Protein AF-A0A0B0EF79-F1 (afdb_monomer)

Radius of gyration: 21.64 Å; Cα contacts (8 Å, |Δi|>4): 84; chains: 1; bounding box: 40×46×64 Å

pLDDT: mean 86.77, std 17.62, range [45.06, 98.5]

InterPro domains:
  IPR051199 Lipopolysaccharide/Lipooligosaccharide Heptosyltransferase [PTHR30160] (3-70)

Sequence (79 aa):
MAKKIIVRAPNWVGDVVMATPAFRYIRENFADSRITLLIKKNLRCIIDGSSWFDEVVELKPKVKKKQKRILLFAGSIER

Secondary structure (DSSP, 8-state):
-PPEEEEE--SSHHHHHHHHHHHHHHHHHTTTSEEEEEEEGGGGGGGTT--S-SEEEEEPPP-----------------

Foldseek 3Di:
DAAEEEAEADADQVRNLVCVVVLQVCCVVRVRHAYEYEYAPVNVVSCPPPPSHPYYDHDDDDDDDDDPPPPPDDDPPDD

Mean predicted aligned error: 9.33 Å

Nearest PDB structures (foldseek):
  3tov-assembly2_B  TM=9.218E-01  e=3.669E-03  Veillonella parvula DSM 2008
  3tov-assembly1_A  TM=8.968E-01  e=4.199E-03  Veillonella parvula DSM 2008
  1psw-assembly1_A  TM=8.201E-01  e=4.199E-03  Escherichia coli
  2c9z-assembly1_A  TM=6.997E-01  e=4.694E-01  Vitis vinifera
  2vei-assembly1_C  TM=4.523E-01  e=4.640E+00  Trypanosoma brucei brucei

Organism: NCBI:txid237368

Solvent-accessible surface area (backbone atoms only — not comparable to full-atom values): 5187 Å² total; per-residue (Å²): 130,75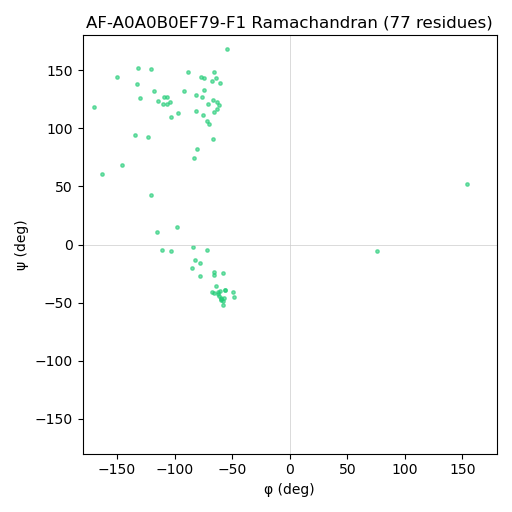,51,80,45,79,46,75,54,55,94,47,71,70,54,40,61,70,40,46,65,54,46,46,50,50,29,70,79,41,64,80,36,51,31,34,37,38,32,45,61,95,55,49,75,82,57,61,95,57,86,51,48,80,40,77,47,68,50,76,80,83,81,77,81,82,76,83,77,77,84,89,80,83,87,84,89,82,137

Structure (mmCIF, N/CA/C/O backbone):
data_AF-A0A0B0EF79-F1
#
_entry.id   AF-A0A0B0EF79-F1
#
loop_
_atom_site.group_PDB
_atom_site.id
_atom_site.type_symbol
_atom_site.label_atom_id
_atom_site.label_alt_id
_atom_site.label_comp_id
_atom_site.label_asym_id
_atom_site.label_entity_id
_atom_site.label_seq_id
_atom_site.pdbx_PDB_ins_code
_atom_site.Cartn_x
_atom_site.Cartn_y
_atom_site.Cartn_z
_atom_site.occupancy
_atom_site.B_iso_or_equiv
_atom_site.auth_seq_id
_atom_site.auth_comp_id
_atom_site.auth_asym_id
_atom_site.auth_atom_id
_atom_site.pdbx_PDB_model_num
ATOM 1 N N . MET A 1 1 ? -17.941 4.587 14.996 1.00 57.03 1 MET A N 1
ATOM 2 C CA . MET A 1 1 ? -17.938 4.921 13.552 1.00 57.03 1 MET A CA 1
ATOM 3 C C . MET A 1 1 ? -16.580 4.525 12.988 1.00 57.03 1 MET A C 1
ATOM 5 O O . MET A 1 1 ? -15.583 5.032 13.487 1.00 57.03 1 MET A O 1
ATOM 9 N N . ALA A 1 2 ? -16.516 3.587 12.039 1.00 68.38 2 ALA A N 1
ATOM 10 C CA . ALA A 1 2 ? -15.241 3.156 11.456 1.00 68.38 2 ALA A CA 1
ATOM 11 C C . ALA A 1 2 ? -14.622 4.307 10.645 1.00 68.38 2 ALA A C 1
ATOM 13 O O . ALA A 1 2 ? -15.280 4.880 9.770 1.00 68.38 2 ALA A O 1
ATOM 14 N N . LYS A 1 3 ? -13.378 4.684 10.962 1.00 87.00 3 LYS A N 1
ATOM 15 C CA . LYS A 1 3 ? -12.666 5.755 10.253 1.00 87.00 3 LYS A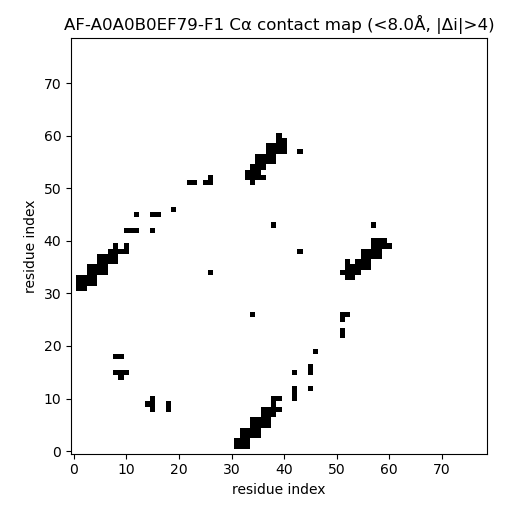 CA 1
ATOM 16 C C . LYS A 1 3 ? -12.204 5.246 8.884 1.00 87.00 3 LYS A C 1
ATOM 18 O O . LYS A 1 3 ? -11.829 4.084 8.735 1.00 87.00 3 LYS A O 1
ATOM 23 N N . LYS A 1 4 ? -12.251 6.118 7.874 1.00 96.38 4 LYS A N 1
ATOM 24 C CA . LYS A 1 4 ? -11.739 5.845 6.523 1.00 96.38 4 LYS A CA 1
ATOM 25 C C . LYS A 1 4 ? -10.412 6.575 6.351 1.00 96.38 4 LYS A C 1
ATOM 27 O O . LYS A 1 4 ? -10.370 7.792 6.521 1.00 96.38 4 LYS A O 1
ATOM 32 N N . ILE A 1 5 ? -9.354 5.839 6.031 1.00 97.56 5 ILE A N 1
ATOM 33 C CA . ILE A 1 5 ? -7.995 6.360 5.869 1.00 97.56 5 ILE A CA 1
ATOM 34 C C . ILE A 1 5 ? -7.558 6.111 4.429 1.00 97.56 5 ILE A C 1
ATOM 36 O O . ILE A 1 5 ? -7.692 5.006 3.911 1.00 97.56 5 ILE A O 1
ATOM 40 N N . ILE A 1 6 ? -7.011 7.138 3.785 1.00 98.06 6 ILE A N 1
ATOM 41 C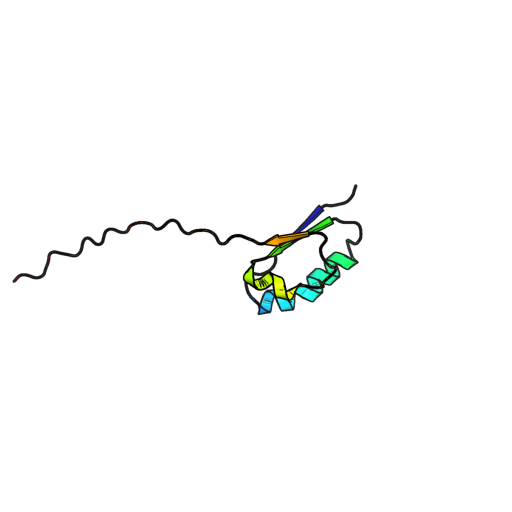 CA . ILE A 1 6 ? -6.406 7.015 2.459 1.00 98.06 6 ILE A CA 1
ATOM 42 C C . ILE A 1 6 ? -4.911 7.280 2.597 1.00 98.06 6 ILE A C 1
ATOM 44 O O . ILE A 1 6 ? -4.506 8.342 3.067 1.00 98.06 6 ILE A O 1
ATOM 48 N N . VAL A 1 7 ? -4.095 6.325 2.159 1.00 97.75 7 VAL A N 1
ATOM 49 C CA . VAL A 1 7 ? -2.633 6.429 2.148 1.00 97.75 7 VAL A CA 1
ATOM 50 C C . VAL A 1 7 ? -2.169 6.616 0.710 1.00 97.75 7 VAL A C 1
ATOM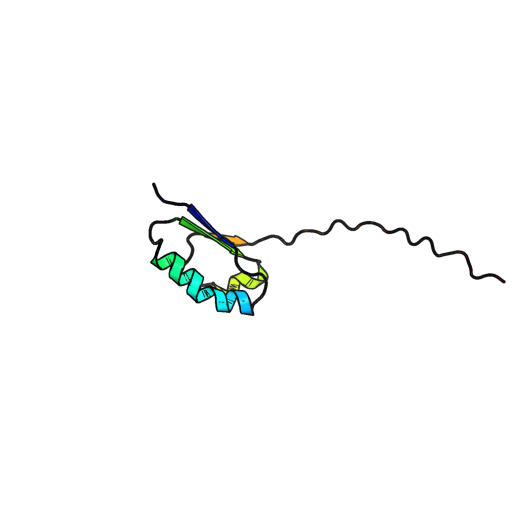 52 O O . VAL A 1 7 ? -2.515 5.839 -0.175 1.00 97.75 7 VAL A O 1
ATOM 55 N N . ARG A 1 8 ? -1.369 7.649 0.443 1.00 97.88 8 ARG A N 1
ATOM 56 C CA . ARG A 1 8 ? -0.784 7.901 -0.880 1.00 97.88 8 ARG A CA 1
ATOM 57 C C . ARG A 1 8 ? 0.639 7.350 -0.912 1.00 97.88 8 ARG A C 1
ATOM 59 O O . ARG A 1 8 ? 1.514 7.884 -0.242 1.00 97.88 8 ARG A O 1
ATOM 66 N N . ALA A 1 9 ? 0.878 6.320 -1.721 1.00 97.94 9 ALA A N 1
ATOM 67 C CA . ALA A 1 9 ? 2.212 5.753 -1.878 1.00 97.94 9 ALA A CA 1
ATOM 68 C C . ALA A 1 9 ? 3.181 6.750 -2.547 1.00 97.94 9 ALA A C 1
ATOM 70 O O . ALA A 1 9 ? 2.761 7.508 -3.439 1.00 97.94 9 ALA A O 1
ATOM 71 N N . PRO A 1 10 ? 4.480 6.694 -2.202 1.00 97.69 10 PRO A N 1
ATOM 72 C CA . PRO A 1 10 ? 5.533 7.349 -2.965 1.00 97.69 10 PRO A CA 1
ATOM 73 C C . PRO A 1 10 ? 5.551 6.949 -4.448 1.00 97.69 10 PRO A C 1
ATOM 75 O O . PRO A 1 10 ? 4.866 6.028 -4.898 1.00 97.69 10 PRO A O 1
ATOM 78 N N . ASN A 1 11 ? 6.322 7.687 -5.245 1.00 96.31 11 ASN A N 1
ATOM 79 C CA . ASN A 1 11 ? 6.283 7.575 -6.706 1.00 96.31 11 ASN A CA 1
ATOM 80 C C . ASN A 1 11 ? 7.453 6.788 -7.316 1.00 96.31 11 ASN A C 1
ATOM 82 O O . ASN A 1 11 ? 7.441 6.611 -8.540 1.00 96.31 11 ASN A O 1
ATOM 86 N N . TRP A 1 12 ? 8.436 6.392 -6.504 1.00 97.19 12 TRP A N 1
ATOM 87 C CA . TRP A 1 12 ? 9.663 5.688 -6.885 1.00 97.19 12 TRP A CA 1
ATOM 88 C C . TRP A 1 12 ? 9.739 4.347 -6.150 1.00 97.19 12 TRP A C 1
ATOM 90 O O . TRP A 1 12 ? 9.210 4.216 -5.051 1.00 97.19 12 TRP A O 1
ATOM 100 N N . VAL A 1 13 ? 10.399 3.355 -6.753 1.00 97.81 13 VAL A N 1
ATOM 101 C CA . VAL A 1 13 ? 10.483 1.990 -6.200 1.00 97.81 13 VAL A CA 1
ATOM 102 C C . VAL A 1 13 ?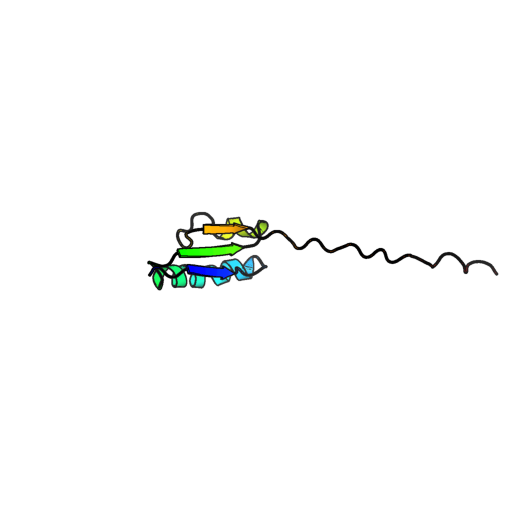 11.109 1.992 -4.804 1.00 97.81 13 VAL A C 1
ATOM 104 O O . VAL A 1 13 ? 10.494 1.478 -3.874 1.00 97.81 13 VAL A O 1
ATOM 107 N N . GLY A 1 14 ? 12.287 2.611 -4.650 1.00 97.81 14 GLY A N 1
ATOM 108 C CA . GLY A 1 14 ? 13.005 2.664 -3.372 1.00 97.81 14 GLY A CA 1
ATOM 109 C C . GLY A 1 14 ? 12.165 3.285 -2.259 1.00 97.81 14 GLY A C 1
ATOM 110 O O . GLY A 1 14 ? 12.028 2.695 -1.193 1.00 97.81 14 GLY A O 1
ATOM 111 N N . ASP A 1 15 ? 11.506 4.406 -2.543 1.00 98.19 15 ASP A N 1
ATOM 112 C CA . ASP A 1 15 ? 10.647 5.084 -1.573 1.00 98.19 15 ASP A CA 1
ATOM 113 C C . ASP A 1 15 ? 9.455 4.219 -1.141 1.00 98.19 15 ASP A C 1
ATOM 115 O O . ASP A 1 15 ? 9.104 4.198 0.036 1.00 98.19 15 ASP A O 1
ATOM 119 N N . VAL A 1 16 ? 8.811 3.496 -2.070 1.00 98.19 16 VAL A N 1
ATOM 120 C CA . VAL A 1 16 ? 7.689 2.606 -1.720 1.00 98.19 16 VAL A CA 1
ATOM 121 C C . VAL A 1 16 ? 8.174 1.447 -0.853 1.00 98.19 16 VAL A C 1
ATOM 123 O O . VAL A 1 16 ? 7.510 1.130 0.131 1.00 98.19 16 VAL A O 1
ATOM 126 N N . VAL A 1 17 ? 9.333 0.858 -1.167 1.00 98.12 17 VAL A N 1
ATOM 127 C CA . VAL A 1 17 ? 9.953 -0.190 -0.339 1.00 98.12 17 VAL A CA 1
ATOM 128 C C . VAL A 1 17 ? 10.242 0.342 1.068 1.00 98.12 17 VAL A C 1
ATOM 130 O O . VAL A 1 17 ? 9.833 -0.277 2.050 1.00 98.12 17 VAL A O 1
ATOM 133 N N . MET A 1 18 ? 10.857 1.523 1.180 1.00 98.44 18 MET A N 1
ATOM 134 C CA . MET A 1 18 ? 11.150 2.166 2.469 1.00 98.44 18 MET A CA 1
ATOM 135 C C . MET A 1 18 ? 9.891 2.585 3.240 1.00 98.44 18 MET A C 1
ATOM 137 O O . MET A 1 18 ? 9.934 2.693 4.462 1.00 98.44 18 MET A O 1
ATOM 141 N N . ALA A 1 19 ? 8.762 2.793 2.558 1.00 98.31 19 ALA A N 1
ATOM 142 C CA . ALA A 1 19 ? 7.482 3.115 3.185 1.00 98.31 19 ALA A CA 1
ATOM 143 C C . ALA A 1 19 ? 6.724 1.881 3.713 1.00 98.31 19 ALA A C 1
ATOM 145 O O . ALA A 1 19 ? 5.787 2.040 4.497 1.00 98.31 19 ALA A O 1
ATOM 146 N N . THR A 1 20 ? 7.117 0.656 3.342 1.00 98.06 20 THR A N 1
ATOM 147 C CA . THR A 1 20 ? 6.434 -0.572 3.798 1.00 98.06 20 THR A CA 1
ATOM 148 C C . THR A 1 20 ? 6.339 -0.727 5.323 1.00 98.06 20 THR A C 1
ATOM 150 O O . THR A 1 20 ? 5.255 -1.090 5.791 1.00 98.06 20 THR A O 1
ATOM 153 N N . PRO A 1 21 ? 7.356 -0.378 6.146 1.00 98.25 21 PRO A N 1
ATOM 154 C CA . PRO A 1 21 ? 7.216 -0.440 7.599 1.00 98.25 21 PRO A CA 1
ATOM 155 C C . PRO A 1 21 ? 6.162 0.543 8.115 1.00 98.25 21 PRO A C 1
ATOM 157 O O . PRO A 1 21 ? 5.420 0.211 9.036 1.00 98.25 21 PRO A O 1
ATOM 160 N N . ALA A 1 22 ? 6.043 1.721 7.490 1.00 98.31 22 ALA A N 1
ATOM 161 C CA . ALA A 1 22 ? 5.014 2.697 7.833 1.00 98.31 22 ALA A CA 1
ATOM 162 C C . ALA A 1 22 ? 3.614 2.186 7.462 1.00 98.31 22 ALA A C 1
ATOM 164 O O . ALA A 1 22 ? 2.686 2.331 8.251 1.00 98.31 22 ALA A O 1
ATOM 165 N N . PHE A 1 23 ? 3.451 1.534 6.307 1.00 98.25 23 PHE A N 1
ATOM 166 C CA . PHE A 1 23 ? 2.175 0.922 5.918 1.00 98.25 23 PHE A CA 1
ATOM 167 C C . PHE A 1 23 ? 1.714 -0.141 6.916 1.00 98.25 23 PHE A C 1
ATOM 169 O O . PHE A 1 23 ? 0.567 -0.104 7.366 1.00 98.25 23 PHE A O 1
ATOM 176 N N . ARG A 1 24 ? 2.627 -1.035 7.311 1.00 98.25 24 ARG A N 1
ATOM 177 C CA . ARG A 1 24 ? 2.366 -2.037 8.347 1.00 98.25 24 ARG A CA 1
ATOM 178 C C . ARG A 1 24 ? 1.960 -1.379 9.667 1.00 98.25 24 ARG A C 1
ATOM 180 O O . ARG A 1 24 ? 0.935 -1.742 10.233 1.00 98.25 24 ARG A O 1
ATOM 187 N N . TYR A 1 25 ? 2.713 -0.372 10.108 1.00 98.19 25 TYR A N 1
ATOM 188 C CA . TYR A 1 25 ? 2.437 0.335 11.358 1.00 98.19 25 TYR A CA 1
ATOM 189 C C . TYR A 1 25 ? 1.062 1.022 11.357 1.00 98.19 25 TYR A C 1
ATOM 191 O O . TYR A 1 25 ? 0.336 0.961 12.349 1.00 98.19 25 TYR A O 1
ATOM 199 N N . ILE A 1 26 ? 0.657 1.632 10.236 1.00 97.38 26 ILE A N 1
ATOM 200 C CA . ILE A 1 26 ? -0.691 2.203 10.095 1.00 97.38 26 ILE A CA 1
ATOM 201 C C . ILE A 1 26 ? -1.745 1.099 10.240 1.00 97.38 26 ILE A C 1
ATOM 203 O O . ILE A 1 26 ? -2.723 1.294 10.960 1.00 97.38 26 ILE A O 1
ATOM 207 N N . ARG A 1 27 ? -1.561 -0.067 9.606 1.00 97.25 27 ARG A N 1
ATOM 208 C CA . ARG A 1 27 ? -2.520 -1.170 9.749 1.00 97.25 27 ARG A CA 1
ATOM 209 C C . ARG A 1 27 ? -2.652 -1.624 11.201 1.00 97.25 27 ARG A C 1
ATOM 211 O O . ARG A 1 27 ? -3.783 -1.787 11.652 1.00 97.25 27 ARG A O 1
ATOM 218 N N . GLU A 1 28 ? -1.529 -1.797 11.896 1.00 97.56 28 GLU A N 1
ATOM 219 C CA . GLU A 1 28 ? -1.465 -2.250 13.293 1.00 97.56 28 GLU A CA 1
ATOM 220 C C . GLU A 1 28 ? -2.163 -1.273 14.255 1.00 97.56 28 GLU A C 1
ATOM 222 O O . GLU A 1 28 ? -2.927 -1.698 15.115 1.00 97.56 28 GLU A O 1
ATOM 227 N N . ASN A 1 29 ? -1.966 0.039 14.084 1.00 97.19 29 ASN A N 1
ATOM 228 C CA . ASN A 1 29 ? -2.517 1.056 14.996 1.00 97.19 29 ASN A CA 1
ATOM 229 C C . ASN A 1 29 ? -3.958 1.465 14.669 1.00 97.19 29 ASN A C 1
ATOM 231 O O . ASN A 1 29 ? -4.661 2.017 15.513 1.00 97.19 29 ASN A O 1
ATOM 235 N N . PHE A 1 30 ? -4.406 1.212 13.441 1.00 96.12 30 PHE A N 1
ATOM 236 C CA . PHE A 1 30 ? -5.753 1.536 12.985 1.00 96.12 30 PHE A CA 1
ATOM 237 C C . PHE A 1 30 ? -6.492 0.280 12.530 1.00 96.12 30 PHE A C 1
ATOM 239 O O . PHE A 1 30 ? -7.154 0.322 11.496 1.00 96.12 30 PHE A O 1
ATOM 246 N N . ALA A 1 31 ? -6.381 -0.829 13.265 1.00 94.81 31 ALA A N 1
ATOM 247 C CA . ALA A 1 31 ? -6.915 -2.139 12.874 1.00 94.81 31 ALA A CA 1
ATOM 248 C C . ALA A 1 31 ? -8.391 -2.100 12.423 1.00 94.81 31 ALA A C 1
ATOM 250 O O . ALA A 1 31 ? -8.722 -2.672 11.389 1.00 94.81 31 ALA A O 1
ATOM 251 N N . ASP A 1 32 ? -9.239 -1.324 13.105 1.00 95.88 32 ASP A N 1
ATOM 252 C CA . ASP A 1 32 ? -10.681 -1.221 12.809 1.00 95.88 32 ASP A CA 1
ATOM 253 C C . ASP A 1 32 ? -11.038 -0.221 11.689 1.00 95.88 32 ASP A C 1
ATOM 255 O O . ASP A 1 32 ? -12.211 -0.009 11.365 1.00 95.88 32 ASP A O 1
ATOM 259 N N . SER A 1 33 ? -10.050 0.480 11.129 1.00 96.94 33 SER A N 1
ATOM 260 C CA . SER A 1 33 ? -10.276 1.477 10.075 1.00 96.94 33 SER A CA 1
ATOM 261 C C . SER A 1 33 ? -10.244 0.839 8.692 1.00 96.94 33 SER A C 1
ATOM 263 O O . SER A 1 33 ? -9.450 -0.060 8.439 1.00 96.94 33 SER A O 1
ATOM 265 N N . ARG A 1 34 ? -11.021 1.371 7.747 1.00 97.62 34 ARG A N 1
ATOM 266 C CA . ARG A 1 34 ? -10.865 1.006 6.332 1.00 97.62 34 ARG A CA 1
ATOM 267 C C . ARG A 1 34 ? -9.716 1.813 5.731 1.00 97.62 34 ARG A C 1
ATOM 269 O O . ARG A 1 34 ? -9.830 3.039 5.641 1.00 97.62 34 ARG A O 1
ATOM 276 N N . ILE A 1 35 ? -8.638 1.150 5.328 1.00 98.38 35 ILE A N 1
ATOM 277 C CA . ILE A 1 35 ? -7.444 1.760 4.739 1.00 98.38 35 ILE A CA 1
ATOM 278 C C . ILE A 1 35 ? -7.401 1.477 3.238 1.00 98.38 35 ILE A C 1
ATOM 280 O O . ILE A 1 35 ? -7.317 0.327 2.807 1.00 98.38 35 ILE A O 1
ATOM 284 N N . THR A 1 36 ? -7.381 2.544 2.444 1.00 98.50 36 THR A N 1
ATOM 285 C CA . THR A 1 36 ? -7.205 2.480 0.991 1.00 98.50 36 THR A CA 1
ATOM 286 C C . THR A 1 36 ? -5.828 3.011 0.589 1.00 98.50 36 THR A C 1
ATOM 288 O O . THR A 1 36 ? -5.481 4.145 0.924 1.00 98.50 36 THR A O 1
ATOM 291 N N . LEU A 1 37 ? -5.050 2.235 -0.170 1.00 98.50 37 LEU A N 1
ATOM 292 C CA . LEU A 1 37 ? -3.779 2.689 -0.748 1.00 98.50 37 LEU A CA 1
ATOM 293 C C . LEU A 1 37 ? -3.986 3.273 -2.149 1.00 98.50 37 LEU A C 1
ATOM 295 O O . LEU A 1 37 ? -4.566 2.632 -3.019 1.00 98.50 37 LEU A O 1
ATOM 299 N N . LEU A 1 38 ? -3.420 4.449 -2.406 1.00 98.31 38 LEU A N 1
ATOM 300 C CA . LEU A 1 38 ? -3.294 5.035 -3.739 1.00 98.31 38 LEU A CA 1
ATOM 301 C C . LEU A 1 38 ? -1.859 4.872 -4.250 1.00 98.31 38 LEU A C 1
ATOM 303 O O . LEU A 1 38 ? -0.949 5.566 -3.776 1.00 98.31 38 LEU A O 1
ATOM 307 N N . ILE A 1 39 ? -1.655 4.020 -5.252 1.00 98.12 39 ILE A N 1
ATOM 308 C CA . ILE A 1 39 ? -0.324 3.670 -5.769 1.00 98.12 39 ILE A CA 1
ATOM 309 C C . ILE A 1 39 ? -0.270 3.754 -7.294 1.00 98.12 39 ILE A C 1
ATOM 311 O O . ILE A 1 39 ? -1.277 3.586 -7.973 1.00 98.12 39 ILE A O 1
ATOM 315 N N . LYS A 1 40 ? 0.901 4.035 -7.875 1.00 96.56 40 LYS A N 1
ATOM 316 C CA . LYS A 1 40 ? 1.064 3.909 -9.331 1.00 96.56 40 LYS A CA 1
ATOM 317 C C . LYS A 1 40 ? 0.976 2.438 -9.735 1.00 96.56 40 LYS A C 1
ATOM 319 O O . LYS A 1 40 ? 1.577 1.594 -9.079 1.00 96.56 40 LYS A O 1
ATOM 324 N N . LYS A 1 41 ? 0.325 2.155 -10.866 1.00 96.06 41 LYS A N 1
ATOM 325 C CA . LYS A 1 41 ? 0.171 0.795 -11.409 1.00 96.06 41 LYS A CA 1
ATOM 326 C C . LYS A 1 41 ? 1.482 -0.003 -11.449 1.00 96.06 41 LYS A C 1
ATOM 328 O O . LYS A 1 41 ? 1.534 -1.135 -10.998 1.00 96.06 41 LYS A O 1
ATOM 333 N N . ASN A 1 42 ? 2.571 0.608 -11.915 1.00 95.81 42 ASN A N 1
ATOM 334 C CA . ASN A 1 42 ? 3.874 -0.055 -12.035 1.00 95.81 42 ASN A CA 1
ATOM 335 C C . ASN A 1 42 ? 4.587 -0.325 -10.694 1.00 95.81 42 ASN A C 1
ATOM 337 O O . ASN A 1 42 ? 5.665 -0.906 -10.701 1.00 95.81 42 ASN A O 1
ATOM 341 N N . LEU A 1 43 ? 4.034 0.139 -9.571 1.00 97.38 43 LEU A N 1
ATOM 342 C CA . LEU A 1 43 ? 4.572 -0.067 -8.222 1.00 97.38 43 LEU A CA 1
ATOM 343 C C . LEU A 1 43 ? 3.680 -0.996 -7.384 1.00 97.38 43 LEU A C 1
ATOM 345 O O . LEU A 1 43 ? 4.043 -1.322 -6.258 1.00 97.38 43 LEU A O 1
ATOM 349 N N . ARG A 1 44 ? 2.521 -1.422 -7.912 1.00 96.69 44 ARG A N 1
ATOM 350 C CA . ARG A 1 44 ? 1.547 -2.269 -7.208 1.00 96.69 44 ARG A CA 1
ATOM 351 C C . ARG A 1 44 ? 2.171 -3.576 -6.711 1.00 96.69 44 ARG A C 1
ATOM 353 O O . ARG A 1 44 ? 1.920 -3.953 -5.573 1.00 96.69 44 ARG A O 1
ATOM 360 N N . CYS A 1 45 ?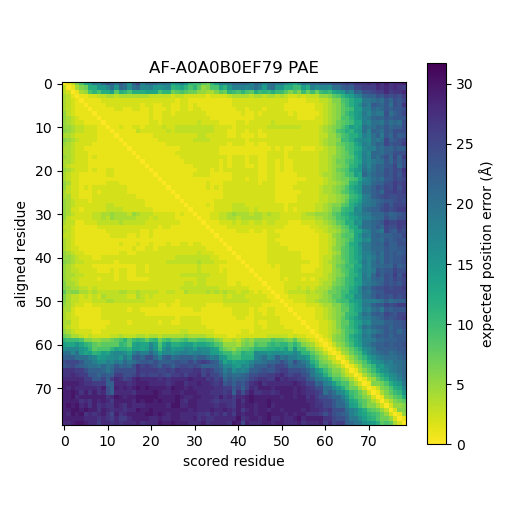 3.049 -4.182 -7.509 1.00 97.00 45 CYS A N 1
ATOM 361 C CA . CYS A 1 45 ? 3.714 -5.441 -7.176 1.00 97.00 45 CYS A CA 1
ATOM 362 C C . CYS A 1 45 ? 4.529 -5.409 -5.875 1.00 97.00 45 CYS A C 1
ATOM 364 O O . CYS A 1 45 ? 4.711 -6.446 -5.249 1.00 97.00 45 CYS A O 1
ATOM 366 N N . ILE A 1 46 ? 4.986 -4.232 -5.431 1.00 97.38 46 ILE A N 1
ATOM 367 C CA . ILE A 1 46 ? 5.803 -4.085 -4.215 1.00 97.38 46 ILE A CA 1
ATOM 368 C C . ILE A 1 46 ? 5.009 -4.450 -2.951 1.00 97.38 46 ILE A C 1
ATOM 370 O O . ILE A 1 46 ? 5.594 -4.835 -1.944 1.00 97.38 46 ILE A O 1
ATOM 374 N N . ILE A 1 47 ? 3.684 -4.313 -2.992 1.00 97.06 47 ILE A N 1
ATOM 375 C CA . ILE A 1 47 ? 2.800 -4.539 -1.842 1.00 97.06 47 ILE A CA 1
ATOM 376 C C . ILE A 1 47 ? 1.842 -5.719 -2.056 1.00 97.06 47 ILE A C 1
ATOM 378 O O . ILE A 1 47 ? 0.903 -5.899 -1.274 1.00 97.06 47 ILE A O 1
ATOM 382 N N . ASP A 1 48 ? 2.051 -6.519 -3.105 1.00 95.50 48 ASP A N 1
ATOM 383 C CA . ASP A 1 48 ? 1.253 -7.720 -3.342 1.00 95.50 48 ASP A CA 1
ATOM 384 C C . ASP A 1 48 ? 1.455 -8.738 -2.207 1.00 95.50 48 ASP A C 1
ATOM 386 O O . ASP A 1 48 ? 2.531 -8.859 -1.626 1.00 95.50 48 ASP A O 1
ATOM 390 N N . GLY A 1 49 ? 0.378 -9.437 -1.841 1.00 94.12 49 GLY A N 1
ATOM 391 C CA . GLY A 1 49 ? 0.364 -10.371 -0.710 1.00 94.12 49 GLY A CA 1
ATOM 392 C C . GLY A 1 49 ? 0.313 -9.718 0.679 1.00 94.12 49 GLY A C 1
ATOM 393 O O . GLY A 1 49 ? 0.152 -10.429 1.667 1.00 94.12 49 GLY A O 1
ATOM 394 N N . SER A 1 50 ? 0.401 -8.386 0.786 1.00 95.75 50 SER A N 1
ATOM 395 C CA . SER A 1 50 ? 0.249 -7.697 2.073 1.00 95.75 50 SER A CA 1
ATOM 396 C C . SER A 1 50 ? -1.218 -7.594 2.510 1.00 95.75 50 SER A C 1
ATOM 398 O O . SER A 1 50 ? -2.112 -7.363 1.698 1.00 95.75 50 SER A O 1
ATOM 400 N N . SER A 1 51 ? -1.462 -7.704 3.817 1.00 96.69 51 SER A N 1
ATOM 401 C CA . SER A 1 51 ? -2.778 -7.520 4.453 1.00 96.69 51 SER A CA 1
ATOM 402 C C . SER A 1 51 ? -2.965 -6.114 5.044 1.00 96.69 51 SER A C 1
ATOM 404 O O . SER A 1 51 ? -3.853 -5.874 5.860 1.00 96.69 51 SER A O 1
ATOM 406 N N . TRP A 1 52 ? -2.106 -5.163 4.663 1.00 97.81 52 TRP A N 1
ATOM 407 C CA . TRP A 1 52 ? -2.066 -3.828 5.273 1.00 97.81 52 TRP A CA 1
ATOM 408 C C . TRP A 1 52 ? -3.174 -2.889 4.790 1.00 97.81 52 TRP A C 1
ATOM 410 O O . TRP A 1 52 ? -3.424 -1.863 5.419 1.00 97.81 52 TRP A O 1
ATOM 420 N N . PHE A 1 53 ? -3.838 -3.224 3.685 1.00 98.12 53 PHE A N 1
ATOM 421 C CA . PHE A 1 53 ? -4.829 -2.370 3.041 1.00 98.12 53 PHE A CA 1
ATOM 422 C C . PHE A 1 53 ? -6.084 -3.167 2.713 1.00 98.12 53 PHE A C 1
ATOM 424 O O . PHE A 1 53 ? -5.996 -4.278 2.198 1.00 98.12 53 PHE A O 1
ATOM 431 N N . ASP A 1 54 ? -7.242 -2.563 2.951 1.00 97.81 54 ASP A N 1
ATOM 432 C CA . ASP A 1 54 ? -8.542 -3.132 2.589 1.00 97.81 54 ASP A CA 1
ATOM 433 C C . ASP A 1 54 ? -8.827 -2.966 1.091 1.00 97.81 54 ASP A C 1
ATOM 435 O O . ASP A 1 54 ? -9.571 -3.731 0.484 1.00 97.81 54 ASP A O 1
ATOM 439 N N . GLU A 1 55 ? -8.243 -1.933 0.485 1.00 97.62 55 GLU A N 1
ATOM 440 C CA . GLU A 1 55 ? -8.429 -1.603 -0.920 1.00 97.62 55 GLU A CA 1
ATOM 441 C C . GLU A 1 55 ? -7.175 -0.937 -1.476 1.00 97.62 55 GLU A C 1
ATOM 443 O O . GLU A 1 55 ? -6.521 -0.146 -0.793 1.00 97.62 55 GLU A O 1
ATOM 448 N N . VAL A 1 56 ? -6.847 -1.212 -2.737 1.00 98.06 56 VAL A N 1
ATOM 449 C CA . VAL A 1 56 ? -5.754 -0.528 -3.427 1.00 98.06 56 VAL A CA 1
ATOM 450 C C . VAL A 1 56 ? -6.223 -0.022 -4.776 1.00 98.06 56 VAL A C 1
ATOM 452 O O . VAL A 1 56 ? -6.723 -0.775 -5.606 1.00 98.06 56 VAL A O 1
ATOM 455 N N . VAL A 1 57 ? -6.027 1.274 -4.992 1.00 97.81 57 VAL A N 1
ATOM 456 C CA . VAL A 1 57 ? -6.436 1.983 -6.197 1.00 97.81 57 VAL A CA 1
ATOM 457 C C . VAL A 1 57 ? -5.196 2.373 -6.987 1.00 97.81 57 VAL A C 1
ATOM 459 O O . VAL A 1 57 ? -4.328 3.121 -6.520 1.00 97.81 57 VAL A O 1
ATOM 462 N N . GLU A 1 58 ? -5.133 1.881 -8.220 1.00 97.25 58 GLU A N 1
ATOM 463 C CA . GLU A 1 58 ? -4.086 2.242 -9.164 1.00 97.25 58 GLU A CA 1
ATOM 464 C C . GLU A 1 58 ? -4.323 3.636 -9.750 1.00 97.25 58 GLU A C 1
ATOM 466 O O . GLU A 1 58 ? -5.367 3.949 -10.328 1.00 97.25 58 GLU A O 1
ATOM 471 N N . LEU A 1 59 ? -3.310 4.486 -9.650 1.00 93.94 59 LEU A N 1
ATOM 472 C CA . LEU A 1 59 ? -3.351 5.832 -10.189 1.00 93.94 59 LEU A CA 1
ATOM 473 C C . LEU A 1 59 ? -3.054 5.833 -11.681 1.00 93.94 59 LEU A C 1
ATOM 475 O O . LEU A 1 59 ? -2.018 5.339 -12.137 1.00 93.94 59 LEU A O 1
ATOM 479 N N . LYS A 1 60 ? -3.940 6.487 -12.432 1.00 85.06 60 LYS A N 1
ATOM 480 C CA . LYS A 1 60 ? -3.729 6.773 -13.849 1.00 85.06 60 LYS A CA 1
ATOM 481 C C . LYS A 1 60 ? -2.697 7.901 -13.998 1.00 85.06 60 LYS A C 1
ATOM 483 O O . LYS A 1 60 ? -2.816 8.926 -13.319 1.00 85.06 60 LYS A O 1
ATOM 488 N N . PRO A 1 61 ? -1.689 7.759 -14.876 1.00 78.25 61 PRO A N 1
ATOM 489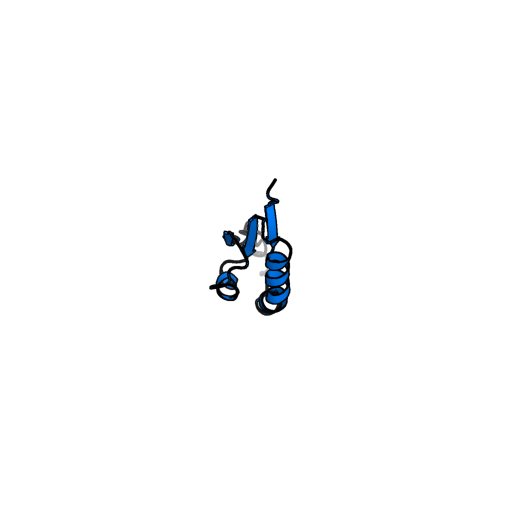 C CA . PRO A 1 61 ? -0.777 8.855 -15.173 1.00 78.25 61 PRO A CA 1
ATOM 490 C C . PRO A 1 61 ? -1.553 10.049 -15.747 1.00 78.25 61 PRO A C 1
ATOM 492 O O . PRO A 1 61 ? -2.460 9.883 -16.564 1.00 78.25 61 PRO A O 1
ATOM 495 N N . LYS A 1 62 ? -1.195 11.270 -15.326 1.00 75.81 62 LYS A N 1
ATOM 496 C CA . LYS A 1 62 ? -1.756 12.494 -15.915 1.00 75.81 62 LYS A CA 1
ATOM 497 C C . LYS A 1 62 ? -1.346 12.565 -17.387 1.00 75.81 62 LYS A C 1
ATOM 499 O O . LYS A 1 62 ? -0.162 12.701 -17.693 1.00 75.81 62 LYS A O 1
ATOM 504 N N . VAL A 1 63 ? -2.323 12.519 -18.289 1.00 75.06 63 VAL A N 1
ATOM 505 C CA . VAL A 1 63 ? -2.107 12.791 -19.714 1.00 75.06 63 VAL A CA 1
ATOM 506 C C . VAL A 1 63 ? -1.718 14.265 -19.856 1.00 75.06 63 VAL A C 1
ATOM 508 O O . VAL A 1 63 ? -2.516 15.155 -19.558 1.00 75.06 63 VAL A O 1
ATOM 511 N N . LYS A 1 64 ? -0.481 14.551 -20.278 1.00 65.31 64 LYS A N 1
ATOM 512 C CA . LYS A 1 64 ? -0.065 15.921 -20.608 1.00 65.31 64 LYS A CA 1
ATOM 513 C C . LYS A 1 64 ? -0.768 16.335 -21.906 1.00 65.31 64 LYS A C 1
ATOM 515 O O . LYS A 1 64 ? -0.575 15.688 -22.933 1.00 65.31 64 LYS A O 1
ATOM 520 N N . LYS A 1 65 ? -1.570 17.407 -21.885 1.00 60.84 65 LYS A N 1
ATOM 521 C CA . LYS A 1 65 ? -2.107 18.007 -23.119 1.00 60.84 65 LYS A CA 1
ATOM 522 C C . LYS A 1 65 ? -0.927 18.485 -23.973 1.00 60.84 65 LYS A C 1
ATOM 524 O O . LYS A 1 65 ? -0.122 19.293 -23.516 1.00 60.84 65 LYS A O 1
ATOM 529 N N . LYS A 1 66 ? -0.798 17.962 -25.195 1.00 55.94 66 LYS A N 1
ATOM 530 C CA . LYS A 1 66 ? 0.258 18.342 -26.143 1.00 55.94 66 LYS A CA 1
ATOM 531 C C . LYS A 1 66 ? -0.032 19.767 -26.631 1.00 55.94 66 LYS A C 1
ATOM 533 O O . LYS A 1 66 ? -0.947 19.973 -27.422 1.00 55.94 66 LYS A O 1
ATOM 538 N N . GLN A 1 67 ? 0.705 20.756 -26.134 1.00 59.50 67 GLN A N 1
ATOM 539 C CA . GLN A 1 67 ? 0.619 22.126 -26.637 1.00 59.50 67 GLN A CA 1
ATOM 540 C C . GLN A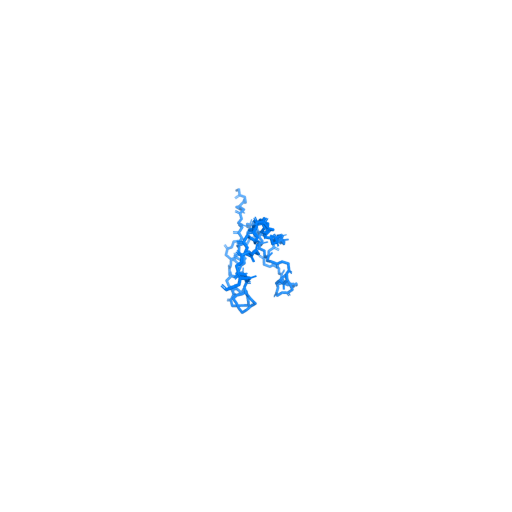 1 67 ? 1.358 22.168 -27.982 1.00 59.50 67 GLN A C 1
ATOM 542 O O . GLN A 1 67 ? 2.568 21.943 -28.033 1.00 59.50 67 GLN A O 1
ATOM 547 N N . LYS A 1 68 ? 0.628 22.359 -29.090 1.00 48.66 68 LYS A N 1
ATOM 548 C CA . LYS A 1 68 ? 1.210 22.508 -30.432 1.00 48.66 68 LYS A CA 1
ATOM 549 C C . LYS A 1 68 ? 2.001 23.823 -30.475 1.00 48.66 68 LYS A C 1
ATOM 551 O O . LYS A 1 68 ? 1.435 24.867 -30.774 1.00 48.66 68 LYS A O 1
ATOM 556 N N . ARG A 1 69 ? 3.298 23.795 -30.153 1.00 50.62 69 ARG A N 1
ATOM 557 C CA . ARG A 1 69 ? 4.220 24.874 -30.536 1.00 50.62 69 ARG A CA 1
ATOM 558 C C . ARG A 1 69 ? 4.433 24.758 -32.040 1.00 50.62 69 ARG A C 1
ATOM 560 O O . ARG A 1 69 ? 5.058 23.809 -32.500 1.00 50.62 69 ARG A O 1
ATOM 567 N N . ILE A 1 70 ? 3.836 25.679 -32.786 1.00 53.81 70 ILE A N 1
ATOM 568 C CA . ILE A 1 70 ? 4.047 25.822 -34.221 1.00 53.81 70 ILE A CA 1
ATOM 569 C C . ILE A 1 70 ? 5.526 26.194 -34.424 1.00 53.81 70 ILE A C 1
ATOM 571 O O . ILE A 1 70 ? 6.035 27.127 -33.802 1.00 53.81 70 ILE A O 1
ATOM 575 N N . LEU A 1 71 ? 6.248 25.391 -35.201 1.00 54.66 71 LEU A N 1
ATOM 576 C CA . LEU A 1 71 ? 7.633 25.648 -35.581 1.00 54.66 71 LEU A CA 1
ATOM 577 C C . LEU A 1 71 ? 7.606 26.651 -36.742 1.00 54.66 71 LEU A C 1
ATOM 579 O O . LEU A 1 71 ? 7.648 26.263 -37.902 1.00 54.66 71 LEU A O 1
ATOM 583 N N . LEU A 1 72 ? 7.471 27.941 -36.427 1.00 55.81 72 LEU A N 1
ATOM 584 C CA . LEU A 1 72 ? 7.745 29.037 -37.362 1.00 55.81 72 LEU A CA 1
ATOM 585 C C . LEU A 1 72 ? 9.254 29.311 -37.346 1.00 55.81 72 LEU A C 1
ATOM 587 O O . LEU A 1 72 ? 9.705 30.264 -36.727 1.00 55.81 72 LEU A O 1
ATOM 591 N N . PHE A 1 73 ? 10.040 28.432 -37.961 1.00 59.00 73 PHE A N 1
ATOM 592 C CA . PHE A 1 73 ? 11.415 28.733 -38.375 1.00 59.00 73 PHE A CA 1
ATOM 593 C C . PHE A 1 73 ? 11.691 27.972 -39.675 1.00 59.00 73 PHE A C 1
ATOM 595 O O . PHE A 1 73 ? 12.431 26.998 -39.726 1.00 59.00 73 PHE A O 1
ATOM 602 N N . ALA A 1 74 ? 11.009 28.397 -40.734 1.00 55.62 74 ALA A N 1
ATOM 603 C CA . ALA A 1 74 ? 11.350 28.063 -42.108 1.00 55.62 74 ALA A CA 1
ATOM 604 C C . ALA A 1 74 ? 11.264 29.371 -42.893 1.00 55.62 74 ALA A C 1
ATOM 606 O O . ALA A 1 74 ? 10.178 29.803 -43.264 1.00 55.62 74 ALA A O 1
ATOM 607 N N . GLY A 1 75 ? 12.401 30.051 -43.031 1.00 53.94 75 GLY A N 1
ATOM 608 C CA . GLY A 1 75 ? 12.477 31.312 -43.766 1.00 53.94 75 GLY A CA 1
ATOM 609 C C . GLY A 1 75 ? 13.604 32.230 -43.315 1.00 53.94 75 GLY A C 1
ATOM 610 O O . GLY A 1 75 ? 13.336 33.374 -42.984 1.00 53.94 75 GLY A O 1
ATOM 611 N N . SER A 1 76 ? 14.844 31.737 -43.255 1.00 53.44 76 SER A N 1
ATOM 612 C CA . SER A 1 76 ? 16.025 32.591 -43.467 1.00 53.44 76 SER A CA 1
ATOM 613 C C . SER A 1 76 ? 17.254 31.731 -43.767 1.00 53.44 76 SER A C 1
ATOM 615 O O . SER A 1 76 ? 18.237 31.718 -43.033 1.00 53.44 76 SER A O 1
ATOM 617 N N . ILE A 1 77 ? 17.160 30.968 -44.849 1.00 59.09 77 ILE A N 1
ATOM 618 C CA . ILE A 1 77 ? 18.311 30.607 -45.672 1.00 59.09 77 ILE A CA 1
ATOM 619 C C . ILE A 1 77 ? 17.942 31.088 -47.064 1.00 59.09 77 ILE A C 1
ATOM 621 O O . ILE A 1 77 ? 17.213 30.398 -47.760 1.00 59.09 77 ILE A O 1
ATOM 625 N N . GLU A 1 78 ? 18.344 32.312 -47.396 1.00 46.91 78 GLU A N 1
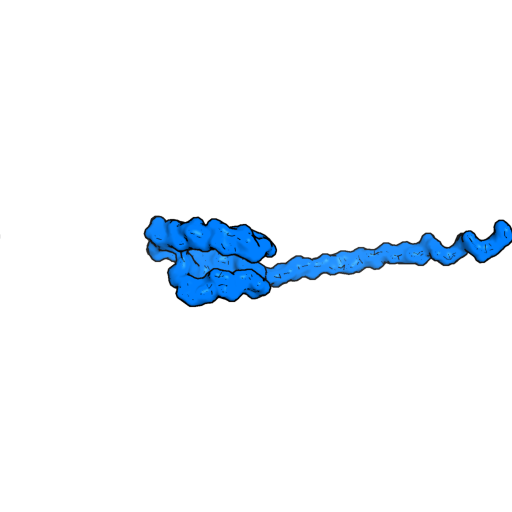ATOM 626 C CA . GLU A 1 78 ? 18.748 32.697 -48.748 1.00 46.91 78 GLU A CA 1
ATOM 627 C C . GLU A 1 78 ? 19.377 34.102 -48.731 1.00 46.91 78 GLU A C 1
ATOM 629 O O . GLU A 1 78 ? 18.706 35.089 -48.435 1.00 46.91 78 GLU A O 1
ATOM 634 N N . ARG A 1 79 ? 20.656 34.112 -49.138 1.00 45.06 79 ARG A N 1
ATOM 635 C CA . ARG A 1 79 ? 21.611 35.210 -49.385 1.00 45.06 79 ARG A CA 1
ATOM 636 C C . ARG A 1 79 ? 22.419 35.730 -48.201 1.00 45.06 79 ARG A C 1
ATOM 638 O O . ARG A 1 79 ? 21.883 36.487 -47.370 1.00 45.06 79 ARG A O 1
#